Protein AF-A0A6V7JX11-F1 (afdb_monomer_lite)

pLDDT: mean 93.81, std 7.64, range [57.38, 98.06]

Organism: NCBI:txid1563983

Sequence (45 aa):
PSFWGLINPQWSLCSKGRRQSPINIEPDKLLFDPHLRPVQVDKHK

Radius of gyration: 16.88 Å; chains: 1; bounding box: 34×25×37 Å

Secondary structure (DSSP, 8-state):
-TTHHHH-GGGTHHHH-SS-S-----GGGPPP-TTPPPP------

Foldseek 3Di:
DQCQLVVDVVRVCVNVPPDDDDDDDDPVPDDDDPPDDPDDDDPPD

InterPro domains:
  IPR001148 Alpha carbonic anhydrase domain [PF00194] (10-43)
  IPR001148 Alpha carbonic anhydrase domain [PS51144] (1-45)
  IPR036398 Alpha carbonic anhydrase domain superfamily [G3DSA:3.10.200.10] (1-45)
  IPR036398 Alpha carbonic anhydrase domain superfamily [SSF51069] (1-42)

Structure (mmCIF, N/CA/C/O backbone):
data_AF-A0A6V7JX11-F1
#
_entry.id   AF-A0A6V7JX11-F1
#
loop_
_atom_site.group_PDB
_atom_site.id
_atom_site.type_symbol
_atom_site.label_atom_id
_atom_site.label_alt_id
_atom_site.label_comp_id
_atom_site.label_asym_id
_atom_site.label_entity_id
_atom_site.label_seq_id
_atom_site.pdbx_PDB_ins_code
_atom_site.Cartn_x
_atom_site.Cartn_y
_atom_site.Cartn_z
_atom_site.occupancy
_atom_site.B_iso_or_equiv
_atom_site.auth_seq_id
_atom_site.auth_comp_id
_atom_site.auth_asym_id
_atom_site.auth_atom_id
_atom_site.pdbx_PDB_model_num
ATOM 1 N N . PRO A 1 1 ? 10.160 10.226 -11.981 1.00 82.25 1 PRO A N 1
ATOM 2 C CA . PRO A 1 1 ? 9.888 8.927 -11.312 1.00 82.25 1 PRO A CA 1
ATOM 3 C C . PRO A 1 1 ? 9.836 7.736 -12.278 1.00 82.25 1 PRO A C 1
ATOM 5 O O . PRO A 1 1 ? 10.603 6.799 -12.102 1.00 82.25 1 PRO A O 1
ATOM 8 N N . SER A 1 2 ? 9.000 7.792 -13.325 1.00 90.00 2 SER A N 1
ATOM 9 C CA . SER A 1 2 ? 8.715 6.643 -14.208 1.00 90.00 2 SER A CA 1
ATOM 10 C C . SER A 1 2 ? 9.933 6.032 -14.914 1.00 90.00 2 SER A C 1
ATOM 12 O O . SER A 1 2 ? 9.915 4.855 -15.251 1.00 90.00 2 SER A O 1
ATOM 14 N N . PHE A 1 3 ? 11.009 6.804 -15.102 1.00 95.50 3 PHE A N 1
ATOM 15 C CA . PHE A 1 3 ? 12.229 6.353 -15.783 1.00 95.50 3 PHE A CA 1
ATOM 16 C C . PHE A 1 3 ? 13.404 6.059 -14.845 1.00 95.50 3 PHE A C 1
ATOM 18 O O . PHE A 1 3 ? 14.466 5.667 -15.315 1.00 95.50 3 PHE A O 1
ATOM 25 N N . TRP A 1 4 ? 13.258 6.220 -13.526 1.00 96.88 4 TRP A N 1
ATOM 26 C CA . TRP A 1 4 ? 14.382 6.077 -12.590 1.00 96.88 4 TRP A CA 1
ATOM 27 C C . TRP A 1 4 ? 15.077 4.717 -12.692 1.00 96.88 4 TRP A C 1
ATOM 29 O O . TRP A 1 4 ? 16.302 4.666 -12.737 1.00 96.88 4 TRP A O 1
ATOM 39 N N . GLY A 1 5 ? 14.313 3.635 -12.857 1.00 96.19 5 GLY A N 1
ATOM 40 C CA . GLY A 1 5 ? 14.881 2.296 -13.026 1.00 96.19 5 GLY A CA 1
ATOM 41 C C . GLY A 1 5 ? 15.587 2.036 -14.361 1.00 96.19 5 GLY A C 1
ATOM 42 O O . GLY A 1 5 ? 16.115 0.943 -14.548 1.00 96.19 5 GLY A O 1
ATOM 43 N N . LEU A 1 6 ? 15.590 3.006 -15.281 1.00 94.81 6 LEU A N 1
ATOM 44 C CA . LEU A 1 6 ? 16.323 2.966 -16.552 1.00 94.81 6 LEU A CA 1
ATOM 45 C C . LEU A 1 6 ? 17.522 3.931 -16.570 1.00 94.81 6 LEU A C 1
ATOM 47 O O . LEU A 1 6 ? 18.415 3.760 -17.391 1.00 94.81 6 LEU A O 1
ATOM 51 N N . ILE A 1 7 ? 17.549 4.928 -15.675 1.00 96.62 7 ILE A N 1
ATOM 52 C CA . ILE A 1 7 ? 18.599 5.961 -15.612 1.00 96.62 7 ILE A CA 1
ATOM 53 C C . ILE A 1 7 ? 19.874 5.426 -14.950 1.00 96.62 7 ILE A C 1
ATOM 55 O O . ILE A 1 7 ? 20.975 5.718 -15.405 1.00 96.62 7 ILE A O 1
ATOM 59 N N . ASN A 1 8 ? 19.734 4.647 -13.876 1.00 95.25 8 ASN A N 1
ATOM 60 C CA . ASN A 1 8 ? 20.854 4.038 -13.165 1.00 95.25 8 ASN A CA 1
ATOM 61 C C . ASN A 1 8 ? 20.561 2.540 -12.963 1.00 95.25 8 ASN A C 1
ATOM 63 O O . ASN A 1 8 ? 19.523 2.210 -12.381 1.00 95.25 8 ASN A O 1
ATOM 67 N N . PRO A 1 9 ? 21.458 1.623 -13.379 1.00 93.31 9 PRO A N 1
ATOM 68 C CA . PRO A 1 9 ? 21.288 0.185 -13.160 1.00 93.31 9 PRO A CA 1
ATOM 69 C C . PRO A 1 9 ? 20.997 -0.200 -11.698 1.00 93.31 9 PRO A C 1
ATOM 71 O O . PRO A 1 9 ? 20.233 -1.135 -11.440 1.00 93.31 9 PRO A O 1
ATOM 74 N N . GLN A 1 10 ? 21.540 0.552 -10.734 1.00 97.00 10 GLN A N 1
ATOM 75 C CA . GLN A 1 10 ? 21.321 0.346 -9.297 1.00 97.00 10 GLN A CA 1
ATOM 76 C C . GLN A 1 10 ? 19.884 0.660 -8.852 1.00 97.00 10 GLN A C 1
A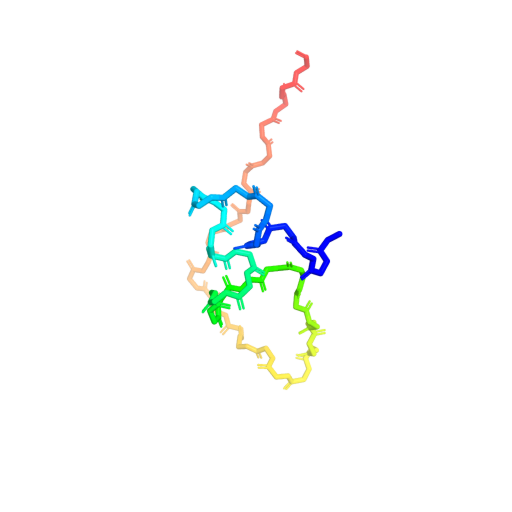TOM 78 O O . GLN A 1 10 ? 19.462 0.221 -7.787 1.00 97.00 10 GLN A O 1
ATOM 83 N N . TRP A 1 11 ? 19.108 1.390 -9.657 1.00 97.62 11 TRP A N 1
ATOM 84 C CA . TRP A 1 11 ? 17.729 1.785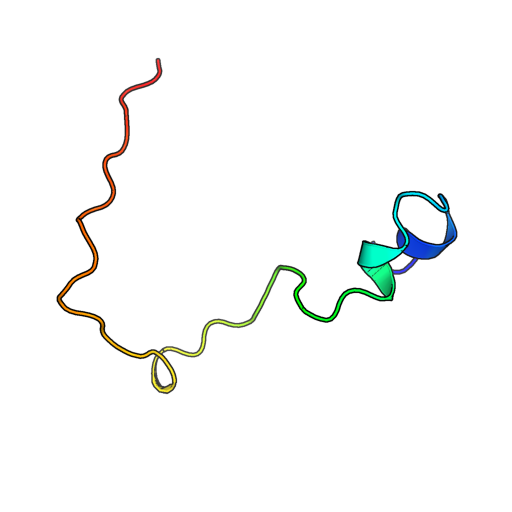 -9.348 1.00 97.62 11 TRP A CA 1
ATOM 85 C C . TRP A 1 11 ? 16.690 0.911 -10.052 1.00 97.62 11 TRP A C 1
ATOM 87 O O . TRP A 1 11 ? 15.507 1.242 -10.059 1.00 97.62 11 TRP A O 1
ATOM 97 N N . SER A 1 12 ? 17.097 -0.214 -10.647 1.00 97.00 12 SER A N 1
ATOM 98 C CA . SER A 1 12 ? 16.211 -1.086 -11.435 1.00 97.00 12 SER A CA 1
ATOM 99 C C . SER A 1 12 ? 14.932 -1.528 -10.705 1.00 97.00 12 SER A C 1
ATOM 101 O O . SER A 1 12 ? 13.911 -1.776 -11.348 1.00 97.00 12 SER A O 1
ATOM 103 N N . LEU A 1 13 ? 14.937 -1.569 -9.368 1.00 97.25 13 LEU A N 1
ATOM 104 C CA . LEU A 1 13 ? 13.750 -1.859 -8.557 1.00 97.25 13 LEU A CA 1
ATOM 105 C C . LEU A 1 13 ? 12.646 -0.797 -8.674 1.00 97.25 13 LEU A C 1
ATOM 107 O O . LEU A 1 13 ? 11.481 -1.145 -8.510 1.00 97.25 13 LEU A O 1
ATOM 111 N N . CYS A 1 14 ? 12.963 0.450 -9.029 1.00 96.69 14 CYS A N 1
ATOM 112 C CA . CYS A 1 14 ? 11.955 1.496 -9.224 1.00 96.69 14 CYS A CA 1
ATOM 113 C C . CYS A 1 14 ? 11.018 1.209 -10.408 1.00 96.69 14 CYS A C 1
ATOM 115 O O . CYS A 1 14 ? 9.906 1.723 -10.435 1.00 96.69 14 CYS A O 1
ATOM 117 N N . SER A 1 15 ? 11.456 0.409 -11.388 1.00 95.19 15 SER A N 1
ATOM 118 C CA . SER A 1 15 ? 10.623 -0.011 -12.524 1.00 95.19 15 SER A CA 1
ATOM 119 C C . SER A 1 15 ? 10.236 -1.491 -12.473 1.00 95.19 15 SER A C 1
ATOM 121 O O . SER A 1 15 ? 9.146 -1.846 -12.909 1.00 95.19 15 SER A O 1
ATOM 123 N N . LYS A 1 16 ? 11.101 -2.366 -11.940 1.00 96.06 16 LYS A N 1
ATOM 124 C CA . LYS A 1 16 ? 10.874 -3.825 -11.902 1.00 96.06 16 LYS A CA 1
ATOM 125 C C . LYS A 1 16 ? 10.296 -4.332 -10.576 1.00 96.06 16 LYS A C 1
ATOM 127 O O . LYS A 1 16 ? 9.832 -5.470 -10.502 1.00 96.06 16 LYS A O 1
ATOM 132 N N . GLY A 1 17 ? 10.356 -3.534 -9.512 1.00 96.38 17 GLY A N 1
ATOM 133 C CA . GLY A 1 17 ? 9.889 -3.917 -8.184 1.00 96.38 17 GLY A CA 1
ATOM 134 C C . GLY A 1 17 ? 8.368 -4.066 -8.139 1.00 96.38 17 GLY A C 1
ATOM 135 O O . GLY A 1 17 ? 7.634 -3.180 -8.555 1.00 96.38 17 GLY A O 1
ATOM 136 N N . ARG A 1 18 ? 7.881 -5.178 -7.577 1.00 97.31 18 ARG A N 1
ATOM 137 C CA . ARG A 1 18 ? 6.436 -5.455 -7.414 1.00 97.31 18 ARG A CA 1
ATOM 138 C C . ARG A 1 18 ? 5.858 -4.989 -6.072 1.00 97.31 18 ARG A C 1
ATOM 140 O O . ARG A 1 18 ? 4.692 -5.228 -5.786 1.00 97.31 18 ARG A O 1
ATOM 147 N N . ARG A 1 19 ? 6.697 -4.393 -5.225 1.00 97.31 19 ARG A N 1
ATOM 148 C CA . ARG A 1 19 ? 6.368 -3.916 -3.875 1.00 97.31 19 ARG A CA 1
ATOM 149 C C . ARG A 1 19 ? 6.955 -2.517 -3.707 1.00 97.31 19 ARG A C 1
ATOM 151 O O . ARG A 1 19 ? 7.990 -2.351 -3.070 1.00 97.31 19 ARG A O 1
ATOM 158 N N . GLN A 1 20 ? 6.387 -1.547 -4.417 1.00 97.00 20 GLN A N 1
ATOM 159 C CA . GLN A 1 20 ? 6.818 -0.148 -4.396 1.00 97.00 20 GLN A CA 1
ATOM 160 C C . GLN A 1 20 ? 5.735 0.719 -3.756 1.00 97.00 20 GLN A C 1
ATOM 162 O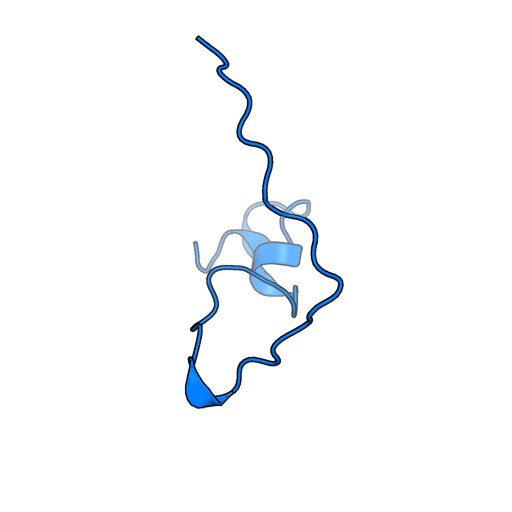 O . GLN A 1 20 ? 4.552 0.400 -3.847 1.00 97.00 20 GLN A O 1
ATOM 167 N N . SER A 1 21 ? 6.164 1.805 -3.120 1.00 97.31 21 SER A N 1
ATOM 168 C CA . SER A 1 21 ? 5.289 2.850 -2.586 1.00 97.31 21 SER A CA 1
ATOM 169 C C . SER A 1 21 ? 5.212 4.031 -3.570 1.00 97.31 21 SER A C 1
ATOM 171 O O . SER A 1 21 ? 6.155 4.226 -4.341 1.00 97.31 21 SER A O 1
ATOM 173 N N . PRO A 1 22 ? 4.148 4.856 -3.527 1.00 96.50 22 PRO A N 1
ATOM 174 C CA . PRO A 1 22 ? 2.961 4.714 -2.679 1.00 96.50 22 PRO A CA 1
ATOM 175 C C . PRO A 1 22 ? 2.032 3.586 -3.150 1.00 96.50 22 PRO A C 1
ATOM 177 O O . PRO A 1 22 ? 2.034 3.213 -4.320 1.00 96.50 22 PRO A O 1
ATOM 180 N N . ILE A 1 23 ? 1.213 3.079 -2.227 1.00 96.75 23 ILE A N 1
ATOM 181 C CA . ILE A 1 23 ? 0.058 2.230 -2.539 1.00 96.75 23 ILE A CA 1
ATOM 182 C C . ILE A 1 23 ? -1.225 2.947 -2.124 1.00 96.75 23 ILE A C 1
ATOM 184 O O . ILE A 1 23 ? -1.204 3.792 -1.228 1.00 96.75 23 ILE A O 1
ATOM 188 N N . ASN A 1 24 ? -2.341 2.589 -2.753 1.00 97.69 24 ASN A N 1
ATOM 189 C CA . ASN A 1 24 ? -3.650 2.999 -2.267 1.00 97.69 24 ASN A CA 1
ATOM 190 C C . ASN A 1 24 ? -4.011 2.178 -1.019 1.00 97.69 24 ASN A C 1
ATOM 192 O O . ASN A 1 24 ? -3.939 0.950 -1.059 1.00 97.69 24 ASN A O 1
ATOM 196 N N . ILE A 1 25 ? -4.395 2.844 0.070 1.00 97.56 25 ILE A N 1
ATOM 197 C CA . ILE A 1 25 ? -4.873 2.184 1.289 1.00 97.56 25 ILE A CA 1
ATOM 198 C C . ILE A 1 25 ? -6.399 2.218 1.267 1.00 97.56 25 ILE A C 1
ATOM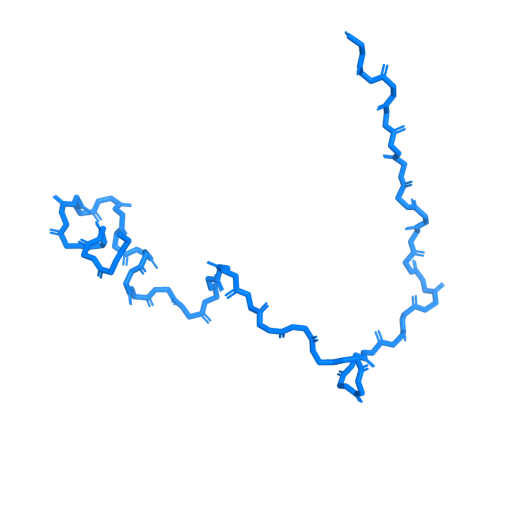 200 O O . ILE A 1 25 ? -6.999 3.262 1.495 1.00 97.56 25 ILE A O 1
ATOM 204 N N . GLU A 1 26 ? -7.017 1.076 0.970 1.00 98.06 26 GLU A N 1
ATOM 205 C CA . GLU A 1 26 ? -8.473 0.903 0.956 1.00 98.06 26 GLU A CA 1
ATOM 206 C C . GLU A 1 26 ? -8.944 0.412 2.339 1.00 98.06 26 GLU A C 1
ATOM 208 O O . GLU A 1 26 ? -8.677 -0.750 2.661 1.00 98.06 26 GLU A O 1
ATOM 213 N N . PRO A 1 27 ? -9.621 1.242 3.165 1.00 97.50 27 PRO A N 1
ATOM 214 C CA . PRO A 1 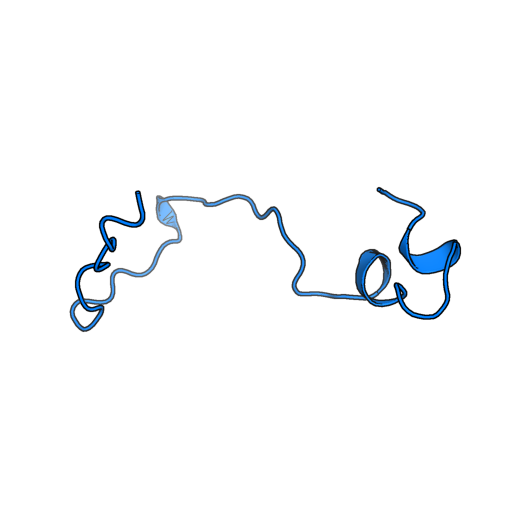27 ? -9.954 0.888 4.549 1.00 97.50 27 PRO A CA 1
ATOM 215 C C . PRO A 1 27 ? -10.755 -0.412 4.683 1.00 97.50 27 PRO A C 1
ATOM 217 O O . PRO A 1 27 ? -10.475 -1.209 5.573 1.00 97.50 27 PRO A O 1
ATOM 220 N N . ASP A 1 28 ? -11.669 -0.672 3.745 1.00 97.81 28 ASP A N 1
ATOM 221 C CA . ASP A 1 28 ? -12.531 -1.864 3.739 1.00 97.81 28 ASP A CA 1
ATOM 222 C C . ASP A 1 28 ? -11.768 -3.176 3.478 1.00 97.81 28 ASP A C 1
ATOM 224 O O . ASP A 1 28 ? -12.294 -4.262 3.714 1.00 97.81 28 ASP A O 1
ATOM 228 N N . LYS A 1 29 ? -10.526 -3.094 2.979 1.00 97.31 29 LYS A N 1
ATOM 229 C CA . LYS A 1 29 ? -9.656 -4.252 2.710 1.00 97.31 29 LYS A CA 1
ATOM 230 C C . LYS A 1 29 ? -8.589 -4.458 3.785 1.00 97.31 29 LYS A C 1
ATOM 232 O O . LYS A 1 29 ? -7.777 -5.378 3.665 1.00 97.31 29 LYS A O 1
ATOM 237 N N . LEU A 1 30 ? -8.540 -3.599 4.803 1.00 96.62 30 LEU A N 1
ATOM 238 C CA . LEU A 1 30 ? -7.552 -3.701 5.869 1.00 96.62 30 LEU A CA 1
ATOM 239 C C . LEU A 1 30 ? -7.895 -4.836 6.830 1.00 96.62 30 LEU A C 1
ATOM 241 O O . LEU A 1 30 ? -9.043 -5.038 7.215 1.00 96.62 30 LEU A O 1
ATOM 245 N N . LEU A 1 31 ? -6.858 -5.548 7.260 1.00 97.62 31 LEU A N 1
ATOM 246 C CA . LEU A 1 31 ? -6.953 -6.518 8.340 1.00 97.62 31 LEU A CA 1
ATOM 247 C C . LEU A 1 31 ? -6.591 -5.817 9.651 1.00 97.62 31 LEU A C 1
ATOM 249 O O . LEU A 1 31 ? -5.516 -5.225 9.760 1.00 97.62 31 LEU A O 1
ATOM 253 N N . PHE A 1 32 ? -7.478 -5.891 10.643 1.00 96.62 32 PHE A N 1
ATOM 254 C CA . PHE A 1 32 ? -7.151 -5.487 12.006 1.00 96.62 32 PHE A CA 1
ATOM 255 C C . PHE A 1 32 ? -6.310 -6.577 12.676 1.00 96.62 32 PHE A C 1
ATOM 257 O O . PHE A 1 32 ? -6.724 -7.735 12.725 1.00 96.62 32 PHE A O 1
ATOM 264 N N . ASP A 1 33 ? -5.149 -6.199 13.210 1.00 97.31 33 ASP A N 1
ATOM 265 C CA . ASP A 1 33 ? -4.287 -7.090 13.986 1.00 97.31 33 ASP A CA 1
ATOM 266 C C . ASP A 1 33 ? -4.188 -6.596 15.444 1.00 97.31 33 ASP A C 1
ATOM 268 O O . ASP A 1 33 ? -3.533 -5.580 15.702 1.00 97.31 33 ASP A O 1
ATOM 272 N N . PRO A 1 34 ? -4.816 -7.299 16.413 1.00 96.81 34 PRO A N 1
ATOM 273 C CA . PRO A 1 34 ? -4.800 -6.910 17.823 1.00 96.81 34 PRO A CA 1
ATOM 274 C C . PRO A 1 34 ? -3.432 -7.078 18.505 1.00 96.81 34 PRO A C 1
ATOM 276 O O . PRO A 1 34 ? -3.266 -6.611 19.631 1.00 96.81 34 PRO A O 1
ATOM 279 N N . HIS A 1 35 ? -2.454 -7.730 17.867 1.00 97.50 35 HIS A N 1
ATOM 280 C CA . HIS A 1 35 ? -1.112 -7.929 18.427 1.00 9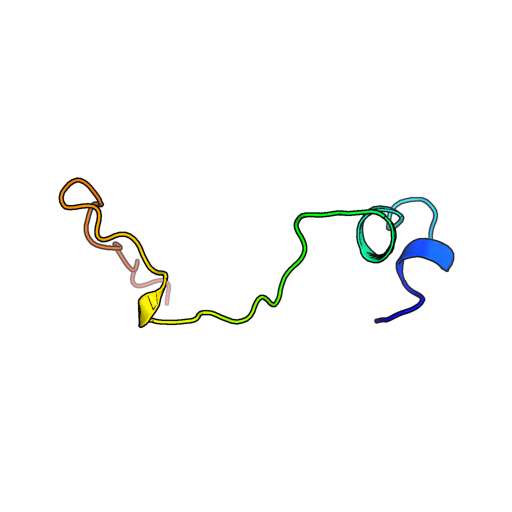7.50 35 HIS A CA 1
ATOM 281 C C . HIS A 1 35 ? -0.118 -6.832 18.018 1.00 97.50 35 HIS A C 1
ATOM 283 O O . HIS A 1 35 ? 1.023 -6.825 18.494 1.00 97.50 35 HIS A O 1
ATOM 289 N N . LEU A 1 36 ? -0.520 -5.889 17.156 1.00 96.56 36 LEU A N 1
ATOM 290 C CA . LEU A 1 36 ? 0.319 -4.747 16.805 1.00 96.56 36 LEU A CA 1
ATOM 291 C C . LEU A 1 36 ? 0.542 -3.850 18.027 1.00 96.56 36 LEU A C 1
ATOM 293 O O . LEU A 1 36 ? -0.394 -3.363 18.659 1.00 96.56 36 LEU A O 1
ATOM 297 N N . ARG A 1 37 ? 1.815 -3.605 18.351 1.00 96.19 37 ARG A N 1
ATOM 298 C CA . ARG A 1 37 ? 2.193 -2.697 19.440 1.00 96.19 37 ARG A CA 1
ATOM 299 C C . ARG A 1 37 ? 1.910 -1.242 19.044 1.00 96.19 37 ARG A C 1
ATOM 301 O O . ARG A 1 37 ? 2.127 -0.892 17.882 1.00 96.19 37 ARG A O 1
ATOM 308 N N . PRO A 1 38 ? 1.515 -0.377 19.997 1.00 94.38 38 PRO A N 1
ATOM 309 C CA . PRO A 1 38 ? 1.433 1.057 19.752 1.00 94.38 38 PRO A CA 1
ATOM 310 C C . PRO A 1 38 ? 2.753 1.593 19.195 1.00 94.38 38 PRO A C 1
ATOM 312 O O . PRO A 1 38 ? 3.832 1.228 19.670 1.00 94.38 38 PRO A O 1
ATOM 315 N N . VAL A 1 39 ? 2.669 2.470 18.196 1.00 93.56 39 VAL A N 1
ATOM 316 C CA . VAL A 1 39 ? 3.851 3.135 17.644 1.00 93.56 39 VAL A CA 1
ATOM 317 C C . VAL A 1 39 ? 4.445 4.043 18.720 1.00 93.56 39 VAL A C 1
ATOM 319 O O . VAL A 1 39 ? 3.783 4.957 19.208 1.00 93.56 39 VAL A O 1
ATOM 322 N N . GLN A 1 40 ? 5.701 3.797 19.090 1.00 92.88 40 GLN A N 1
ATOM 323 C CA . GLN A 1 40 ? 6.460 4.691 19.957 1.00 92.88 40 GLN A CA 1
ATOM 324 C C . GLN A 1 40 ? 7.106 5.767 19.090 1.00 92.88 40 GLN A C 1
ATOM 326 O O . GLN A 1 40 ? 7.987 5.477 18.285 1.00 92.88 40 GLN A O 1
ATOM 331 N N . VAL A 1 41 ? 6.648 7.005 19.238 1.00 90.81 41 VAL A N 1
ATOM 332 C CA . VAL A 1 41 ? 7.259 8.154 18.570 1.00 90.81 41 VAL A CA 1
ATOM 333 C C . VAL A 1 41 ? 8.273 8.752 19.534 1.00 90.81 41 VAL A C 1
ATOM 335 O O . VAL A 1 41 ? 7.888 9.317 20.560 1.00 90.81 41 VAL A O 1
ATOM 338 N N . ASP A 1 42 ? 9.561 8.588 19.233 1.00 85.88 42 ASP A N 1
ATOM 339 C CA . ASP A 1 42 ? 10.611 9.243 20.011 1.00 85.88 42 ASP A CA 1
ATOM 340 C C . ASP A 1 42 ? 10.530 10.763 19.808 1.00 85.88 42 ASP A C 1
ATOM 342 O O . ASP A 1 42 ? 10.269 11.259 18.707 1.00 85.88 42 ASP A O 1
ATOM 346 N N . LYS A 1 43 ? 10.764 11.515 20.882 1.00 78.12 43 LYS A N 1
ATOM 347 C CA . LYS A 1 43 ? 10.876 12.972 20.858 1.00 78.12 43 LYS A CA 1
ATOM 348 C C . LYS A 1 43 ? 12.284 13.349 20.401 1.00 78.12 43 LYS A C 1
ATOM 350 O O . LYS A 1 43 ? 13.018 14.002 21.140 1.00 78.12 43 LYS A O 1
ATOM 355 N N . HIS A 1 44 ? 12.667 12.943 19.193 1.00 71.31 44 HIS A N 1
ATOM 356 C CA . HIS A 1 44 ? 13.857 13.507 18.569 1.00 71.31 44 HIS A CA 1
ATOM 357 C C . HIS A 1 44 ? 13.602 14.996 18.317 1.00 71.31 44 HIS A C 1
ATOM 359 O O . HIS A 1 44 ? 12.721 15.368 17.539 1.00 71.31 44 HIS A O 1
ATOM 365 N N . LYS A 1 45 ? 14.336 15.824 19.059 1.00 57.38 45 LYS A N 1
ATOM 366 C CA . LYS A 1 45 ? 14.385 17.277 18.944 1.00 57.38 45 LYS A CA 1
ATOM 367 C C . LYS A 1 45 ? 15.682 17.676 18.258 1.00 57.38 45 LYS A C 1
ATOM 369 O O . LYS A 1 45 ? 16.703 17.014 18.550 1.00 57.38 45 LYS A O 1
#